Protein AF-A0A7X5C8L1-F1 (afdb_monomer)

Radius of gyration: 11.11 Å; Cα contacts (8 Å, |Δi|>4): 117; chains: 1; bounding box: 23×21×31 Å

Structure (mmCIF, N/CA/C/O backbone):
data_AF-A0A7X5C8L1-F1
#
_entry.id   AF-A0A7X5C8L1-F1
#
loop_
_atom_site.group_PDB
_atom_site.id
_atom_site.type_symbol
_atom_site.label_atom_id
_atom_site.label_alt_id
_atom_site.label_comp_id
_atom_site.label_asym_id
_atom_site.label_entity_id
_atom_site.label_seq_id
_atom_site.pdbx_PDB_ins_code
_atom_site.Cartn_x
_atom_site.Cartn_y
_atom_site.Cartn_z
_atom_site.occupancy
_atom_site.B_iso_or_equiv
_atom_site.auth_seq_id
_atom_site.auth_comp_id
_atom_site.auth_asym_id
_atom_site.auth_atom_id
_atom_site.pdbx_PDB_model_num
ATOM 1 N N . MET A 1 1 ? 10.638 -5.646 11.658 1.00 60.19 1 MET A N 1
ATOM 2 C CA . MET A 1 1 ? 11.365 -5.070 10.510 1.00 60.19 1 MET A CA 1
ATOM 3 C C . MET A 1 1 ? 10.299 -4.300 9.776 1.00 60.19 1 MET A C 1
ATOM 5 O O . MET A 1 1 ? 9.337 -4.932 9.369 1.00 60.19 1 MET A O 1
ATOM 9 N N . ASN A 1 2 ? 10.393 -2.975 9.778 1.00 81.06 2 ASN A N 1
ATOM 10 C CA . ASN A 1 2 ? 9.369 -2.115 9.197 1.00 81.06 2 ASN A CA 1
ATOM 11 C C . ASN A 1 2 ? 9.813 -1.877 7.756 1.00 81.06 2 ASN A C 1
ATOM 13 O O . ASN A 1 2 ? 10.912 -1.365 7.572 1.00 81.06 2 ASN A O 1
ATOM 17 N N . ILE A 1 3 ? 9.034 -2.356 6.790 1.00 87.81 3 ILE A N 1
ATOM 18 C CA . ILE A 1 3 ? 9.311 -2.210 5.358 1.00 87.81 3 ILE A CA 1
ATOM 19 C C . ILE A 1 3 ? 8.360 -1.140 4.835 1.00 87.81 3 ILE A C 1
ATOM 21 O O . ILE A 1 3 ? 7.162 -1.206 5.124 1.00 87.81 3 ILE A O 1
ATOM 25 N N . THR A 1 4 ? 8.876 -0.160 4.104 1.00 90.38 4 THR A N 1
ATOM 26 C CA . THR A 1 4 ? 8.030 0.844 3.449 1.00 90.38 4 THR A CA 1
ATOM 27 C C . THR A 1 4 ? 7.404 0.297 2.165 1.00 90.38 4 THR A C 1
ATOM 29 O O . THR A 1 4 ? 7.847 -0.717 1.617 1.00 90.38 4 THR A O 1
ATOM 32 N N . VAL A 1 5 ? 6.382 0.973 1.640 1.00 88.31 5 VAL A N 1
ATOM 33 C CA . VAL A 1 5 ? 5.806 0.638 0.330 1.00 88.31 5 VAL A CA 1
ATOM 34 C C . VAL A 1 5 ? 6.882 0.702 -0.756 1.00 88.31 5 VAL A C 1
ATOM 36 O O . VAL A 1 5 ? 7.004 -0.249 -1.522 1.00 88.31 5 VAL A O 1
ATOM 39 N N . SER A 1 6 ? 7.714 1.748 -0.799 1.00 87.50 6 SER A N 1
ATOM 40 C CA . SER A 1 6 ? 8.795 1.868 -1.794 1.00 87.50 6 SER A CA 1
ATOM 41 C C . SER A 1 6 ? 9.835 0.751 -1.693 1.00 87.50 6 SER A C 1
ATOM 43 O O . SER A 1 6 ? 10.251 0.196 -2.712 1.00 87.50 6 SER A O 1
ATOM 45 N N . GLU A 1 7 ? 10.216 0.360 -0.477 1.00 88.25 7 GLU A N 1
ATOM 46 C CA . GLU A 1 7 ? 11.116 -0.768 -0.245 1.00 88.25 7 GLU A CA 1
ATOM 47 C C . GLU A 1 7 ? 10.485 -2.088 -0.699 1.00 88.25 7 GLU A C 1
ATOM 49 O O . GLU A 1 7 ? 11.156 -2.900 -1.338 1.00 88.25 7 GLU A O 1
ATOM 54 N N . PHE A 1 8 ? 9.197 -2.307 -0.413 1.00 86.88 8 PHE A N 1
ATOM 55 C CA . PHE A 1 8 ? 8.495 -3.508 -0.861 1.00 86.88 8 PHE A CA 1
ATOM 56 C C . PHE A 1 8 ? 8.390 -3.552 -2.385 1.00 86.88 8 PHE A C 1
ATOM 58 O O . PHE A 1 8 ? 8.720 -4.571 -2.990 1.00 86.88 8 PHE A O 1
ATOM 65 N N . LEU A 1 9 ? 7.966 -2.453 -3.012 1.00 82.25 9 LEU A N 1
ATOM 66 C CA . LEU A 1 9 ? 7.870 -2.327 -4.466 1.00 82.25 9 LEU A CA 1
ATOM 67 C C . LEU A 1 9 ? 9.230 -2.608 -5.120 1.00 82.25 9 LEU A C 1
ATOM 69 O O . LEU A 1 9 ? 9.295 -3.416 -6.042 1.00 82.25 9 LEU A O 1
ATOM 73 N N . GLY A 1 10 ? 10.318 -2.050 -4.580 1.00 80.75 10 GLY A N 1
ATOM 74 C CA . GLY A 1 10 ? 11.679 -2.286 -5.072 1.00 80.75 10 GLY A CA 1
ATOM 75 C C . GLY A 1 10 ? 12.205 -3.712 -4.862 1.00 80.75 10 GLY A C 1
ATOM 76 O O . GLY A 1 10 ? 13.094 -4.148 -5.592 1.00 80.75 10 GLY A O 1
ATOM 77 N N . MET A 1 11 ? 11.673 -4.459 -3.889 1.00 78.12 11 MET A N 1
ATOM 78 C CA . MET A 1 11 ? 12.017 -5.871 -3.668 1.00 78.12 11 MET A CA 1
ATOM 79 C C . MET A 1 11 ? 11.161 -6.834 -4.496 1.00 78.12 11 MET A C 1
ATOM 81 O O . MET A 1 11 ? 11.640 -7.904 -4.875 1.00 78.12 11 MET A O 1
ATOM 85 N N . ALA A 1 12 ? 9.890 -6.495 -4.717 1.00 67.88 12 ALA A N 1
ATOM 86 C CA . ALA A 1 12 ? 8.886 -7.420 -5.228 1.00 67.88 12 ALA A CA 1
ATOM 87 C C . ALA A 1 12 ? 8.532 -7.205 -6.704 1.00 67.88 12 ALA A C 1
ATOM 89 O O . ALA A 1 12 ? 8.120 -8.169 -7.352 1.00 67.88 12 ALA A O 1
ATOM 90 N N . LEU A 1 13 ? 8.663 -5.989 -7.246 1.00 65.88 13 LEU A N 1
ATOM 91 C CA . LEU A 1 13 ? 8.094 -5.638 -8.547 1.00 65.88 13 LEU A CA 1
ATOM 92 C C . LEU A 1 13 ? 9.136 -4.943 -9.431 1.00 65.88 13 LEU A C 1
ATOM 94 O O . LEU A 1 13 ? 9.559 -3.827 -9.163 1.00 65.88 13 LEU A O 1
ATOM 98 N N . ASP A 1 14 ? 9.476 -5.574 -10.554 1.00 64.69 14 ASP A N 1
ATOM 99 C CA . ASP A 1 14 ? 10.315 -5.006 -11.626 1.00 64.69 14 ASP A CA 1
ATOM 100 C C . ASP A 1 14 ? 9.526 -3.960 -12.467 1.00 64.69 14 ASP A C 1
ATOM 102 O O . ASP A 1 14 ? 9.712 -3.829 -13.673 1.00 64.69 14 ASP A O 1
ATOM 106 N N . GLY A 1 15 ? 8.560 -3.267 -11.842 1.00 59.94 15 GLY A N 1
ATOM 107 C CA . GLY A 1 15 ? 7.629 -2.309 -12.464 1.00 59.94 15 GLY A CA 1
ATOM 108 C C . GLY A 1 15 ? 6.349 -2.904 -13.080 1.00 59.94 15 GLY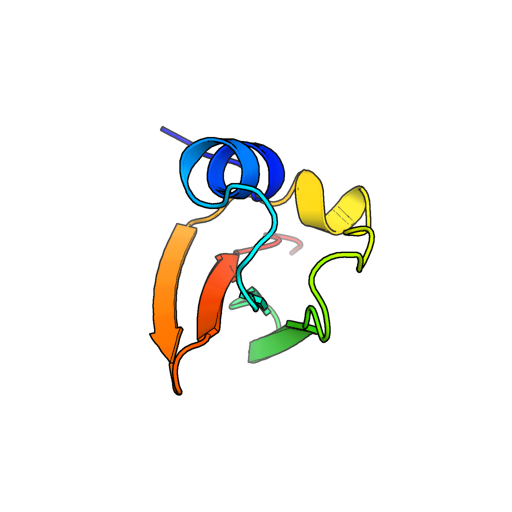 A C 1
ATOM 109 O O . GLY A 1 15 ? 5.454 -2.160 -13.456 1.00 59.94 15 GLY A O 1
ATOM 110 N N . THR A 1 16 ? 6.213 -4.232 -13.155 1.00 65.00 16 THR A N 1
ATOM 111 C CA . THR A 1 16 ? 5.202 -4.892 -14.021 1.00 65.00 16 THR A CA 1
ATOM 112 C C . THR A 1 16 ? 3.842 -5.200 -13.370 1.00 65.00 16 THR A C 1
ATOM 114 O O . THR A 1 16 ? 2.986 -5.825 -13.994 1.00 65.00 16 THR A O 1
ATOM 117 N N . TYR A 1 17 ? 3.628 -4.859 -12.099 1.00 71.69 17 TYR A N 1
ATOM 118 C CA . TYR A 1 17 ? 2.481 -5.368 -11.337 1.00 71.69 17 TYR A CA 1
ATOM 119 C C . TYR A 1 17 ? 1.538 -4.262 -10.868 1.00 71.69 17 TYR A C 1
ATOM 121 O O . TYR A 1 17 ? 1.958 -3.243 -10.321 1.00 71.69 17 TYR A O 1
ATOM 129 N N . GLU A 1 18 ? 0.241 -4.520 -11.016 1.00 83.94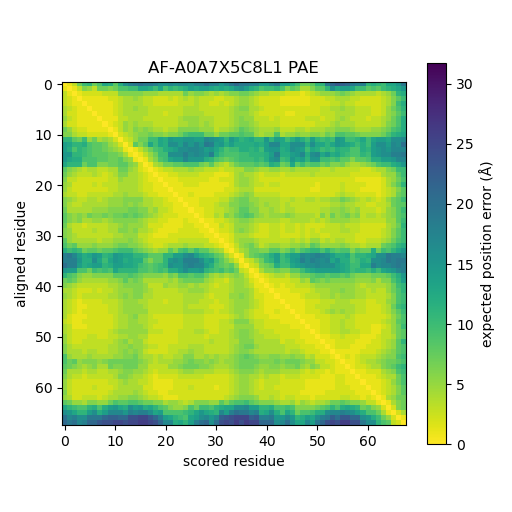 18 GLU A N 1
ATOM 130 C CA . GLU A 1 18 ? -0.816 -3.711 -10.416 1.00 83.94 18 GLU A CA 1
ATOM 131 C C . GLU A 1 18 ? -0.843 -3.921 -8.895 1.00 83.94 18 GLU A C 1
ATOM 133 O O . GLU A 1 18 ? -0.796 -5.055 -8.398 1.00 83.94 18 GLU A O 1
ATOM 138 N N . PHE A 1 19 ? -0.965 -2.829 -8.142 1.00 87.69 19 PHE A N 1
ATOM 139 C CA . PHE A 1 19 ? -1.040 -2.863 -6.687 1.00 87.69 19 PHE A CA 1
ATOM 140 C C . PHE A 1 19 ? -1.997 -1.811 -6.117 1.00 87.69 19 PHE A C 1
ATOM 142 O O . PHE A 1 19 ? -2.346 -0.824 -6.765 1.00 87.69 19 PHE A O 1
ATOM 149 N N . ALA A 1 20 ? -2.495 -2.049 -4.909 1.00 90.94 20 ALA A N 1
ATOM 150 C CA . ALA A 1 20 ? -3.345 -1.144 -4.140 1.00 90.94 20 ALA A CA 1
ATOM 151 C C . ALA A 1 20 ? -2.730 -0.896 -2.767 1.00 90.94 20 ALA A C 1
ATOM 153 O O . ALA A 1 20 ? -1.987 -1.727 -2.254 1.00 90.94 20 ALA A O 1
ATOM 154 N N . ILE A 1 21 ? -3.102 0.227 -2.166 1.00 91.56 21 ILE A N 1
ATOM 155 C CA . ILE A 1 21 ? -2.794 0.565 -0.781 1.00 91.56 21 ILE A CA 1
ATOM 156 C C . ILE A 1 21 ? -4.111 0.666 -0.031 1.00 91.56 21 ILE A C 1
ATOM 158 O O . ILE A 1 21 ? -4.938 1.537 -0.330 1.00 91.56 21 ILE A O 1
ATOM 162 N N . TYR A 1 22 ? -4.291 -0.216 0.939 1.00 92.50 22 TYR A N 1
ATOM 163 C CA . TYR A 1 22 ? -5.430 -0.235 1.838 1.00 92.50 22 TYR A CA 1
ATOM 164 C C . TYR A 1 22 ? -5.008 0.270 3.214 1.00 92.50 22 TYR A C 1
ATOM 166 O O . TYR A 1 22 ? -4.069 -0.242 3.816 1.00 92.50 22 TYR A O 1
ATOM 174 N N . ASP A 1 23 ? -5.707 1.284 3.716 1.00 91.44 23 ASP A N 1
ATOM 175 C CA . ASP A 1 23 ? -5.432 1.879 5.023 1.00 91.44 23 ASP A CA 1
ATOM 176 C C . ASP A 1 23 ? -6.410 1.315 6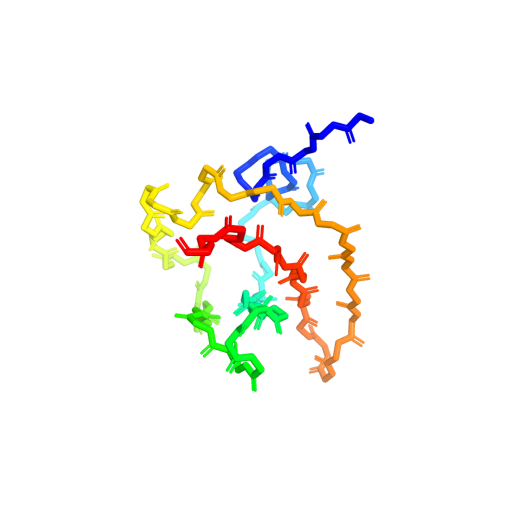.062 1.00 91.44 23 ASP A C 1
ATOM 178 O O . ASP A 1 23 ? -7.608 1.630 6.027 1.00 91.44 23 ASP A O 1
ATOM 182 N N . PHE A 1 24 ? -5.910 0.498 6.999 1.00 88.56 24 PHE A N 1
ATOM 183 C CA . PHE A 1 24 ? -6.728 -0.099 8.063 1.00 88.56 24 PHE A CA 1
ATOM 184 C C . PHE A 1 24 ? -7.377 0.955 8.958 1.00 88.56 24 PHE A C 1
ATOM 186 O O . PHE A 1 24 ? -8.528 0.779 9.364 1.00 88.56 24 PHE A O 1
ATOM 193 N N . SER A 1 25 ? -6.679 2.063 9.224 1.00 86.25 25 SER A N 1
ATOM 194 C CA . SER A 1 25 ? -7.187 3.144 10.076 1.00 86.25 25 SER A CA 1
ATOM 195 C C . SER A 1 25 ? -8.402 3.840 9.451 1.00 86.25 25 SER A C 1
ATOM 197 O O . SER A 1 25 ? -9.295 4.313 10.156 1.00 86.25 25 SER A O 1
ATOM 199 N N . LYS A 1 26 ? -8.477 3.856 8.112 1.00 85.94 26 LYS A N 1
ATOM 200 C CA . LYS A 1 26 ? -9.564 4.487 7.344 1.00 85.94 26 LYS A CA 1
ATOM 201 C C . LYS A 1 26 ? -10.587 3.496 6.794 1.00 85.94 26 LYS A C 1
ATOM 203 O O . LYS A 1 26 ? -11.639 3.932 6.322 1.00 85.94 26 LYS A O 1
ATOM 208 N N . GLY A 1 27 ? -10.285 2.199 6.819 1.00 88.25 27 GLY A N 1
ATOM 209 C CA . GLY A 1 27 ? -11.143 1.135 6.304 1.00 88.25 27 GLY A CA 1
ATOM 210 C C . GLY A 1 27 ? -11.417 1.233 4.799 1.00 88.25 27 GLY A C 1
ATOM 211 O O . GLY A 1 27 ? -12.540 0.961 4.369 1.00 88.25 27 GLY A O 1
ATOM 212 N N . LYS A 1 28 ? -10.450 1.711 4.001 1.00 90.31 28 LYS A N 1
ATOM 213 C CA . LYS A 1 28 ? -10.614 1.903 2.548 1.00 90.31 28 LYS A CA 1
ATOM 214 C C . LYS A 1 28 ? -9.290 1.883 1.781 1.00 90.31 28 LYS A C 1
ATOM 216 O O . LYS A 1 28 ? -8.245 2.227 2.331 1.00 90.31 28 LYS A O 1
ATOM 221 N N . ASN A 1 29 ? -9.378 1.611 0.476 1.00 89.69 29 ASN A N 1
ATOM 222 C CA . ASN A 1 29 ? -8.286 1.870 -0.462 1.00 89.69 29 ASN A CA 1
ATOM 223 C C . ASN A 1 29 ? -8.012 3.376 -0.538 1.00 89.69 29 ASN A C 1
ATOM 225 O O . ASN A 1 29 ? -8.931 4.182 -0.723 1.00 89.69 29 ASN A O 1
ATOM 229 N N . ILE A 1 30 ? -6.744 3.746 -0.387 1.00 91.25 30 ILE A N 1
ATOM 230 C CA . ILE A 1 30 ? -6.266 5.128 -0.507 1.00 91.25 30 ILE A CA 1
ATOM 231 C C . ILE A 1 30 ? -5.468 5.352 -1.790 1.00 91.25 30 ILE A C 1
ATOM 233 O O . ILE A 1 30 ? -5.361 6.490 -2.240 1.00 91.25 30 ILE A O 1
ATOM 237 N N . PHE A 1 31 ? -4.959 4.279 -2.398 1.00 90.12 31 PHE A N 1
ATOM 238 C CA . 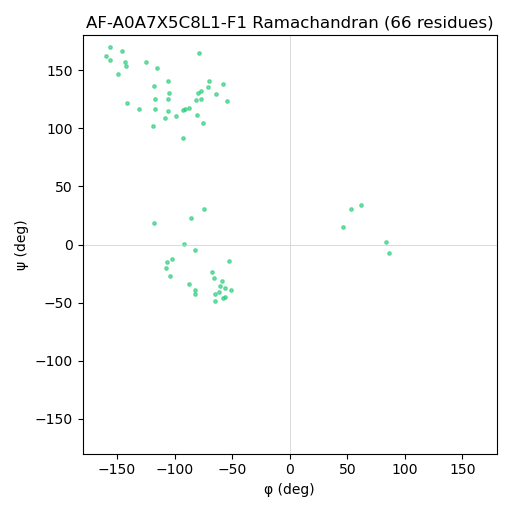PHE A 1 31 ? -4.254 4.330 -3.670 1.00 90.12 31 PHE A CA 1
ATOM 239 C C . PHE A 1 31 ? -4.451 3.031 -4.447 1.00 90.12 31 PHE A C 1
ATOM 241 O O . PHE A 1 31 ? -4.543 1.949 -3.871 1.00 90.12 31 PHE A O 1
ATOM 248 N N . GLU A 1 32 ? -4.501 3.151 -5.766 1.00 89.19 32 GLU A N 1
ATOM 249 C CA . GLU A 1 32 ? -4.555 2.034 -6.696 1.00 89.19 32 GLU A CA 1
ATOM 250 C C . GLU A 1 32 ? -3.688 2.386 -7.904 1.00 89.19 32 GLU A C 1
ATOM 252 O O . GLU A 1 32 ? -3.943 3.401 -8.554 1.00 89.19 32 GLU A O 1
ATOM 257 N N . SER A 1 33 ? -2.681 1.565 -8.208 1.00 85.50 33 SER A N 1
ATOM 258 C CA . SER A 1 33 ? -1.966 1.665 -9.475 1.00 85.50 33 SER A CA 1
ATOM 259 C C . SER A 1 33 ? -2.833 1.053 -10.571 1.00 85.50 33 SER A C 1
ATOM 261 O O . SER A 1 33 ? -3.437 -0.010 -10.394 1.00 85.50 33 SER A O 1
ATOM 263 N N . TRP A 1 34 ? -2.961 1.780 -11.680 1.00 71.06 34 TRP A N 1
ATOM 264 C CA . TRP A 1 34 ? -3.784 1.367 -12.819 1.00 71.06 34 TRP A CA 1
ATOM 265 C C . TRP A 1 34 ? -2.935 0.898 -14.007 1.00 71.06 34 TRP A C 1
ATOM 267 O O . TRP A 1 34 ? -3.482 0.265 -14.897 1.00 71.06 34 TRP A O 1
ATOM 277 N N . HIS A 1 35 ? -1.624 1.185 -14.020 1.00 60.69 35 HIS A N 1
ATOM 278 C CA . HIS A 1 35 ? -0.662 0.789 -15.059 1.00 60.69 35 HIS A CA 1
ATOM 279 C C . HIS A 1 35 ? 0.788 0.827 -14.534 1.00 60.69 35 HIS A C 1
ATOM 281 O O . HIS A 1 35 ? 1.050 1.511 -13.542 1.00 60.69 35 HIS A O 1
ATOM 287 N N . GLU A 1 36 ? 1.706 0.156 -15.250 1.00 58.53 36 GLU A N 1
ATOM 288 C CA . GLU A 1 36 ? 3.155 -0.001 -14.969 1.00 58.53 36 GLU A CA 1
ATOM 289 C C . GLU A 1 36 ? 3.928 1.322 -14.736 1.00 58.53 36 GLU A C 1
ATOM 291 O O . GLU A 1 36 ? 5.020 1.300 -14.183 1.00 58.53 36 GLU A O 1
ATOM 296 N N . ASP A 1 37 ? 3.344 2.476 -15.082 1.00 57.69 37 ASP A N 1
ATOM 297 C CA . ASP A 1 37 ? 3.966 3.810 -14.991 1.00 57.69 37 ASP A CA 1
ATOM 298 C C . ASP A 1 37 ? 3.243 4.780 -14.031 1.00 57.69 37 ASP A C 1
ATOM 300 O O . ASP A 1 37 ? 3.383 6.001 -14.133 1.00 57.69 37 ASP A O 1
ATOM 304 N N . SER A 1 38 ? 2.407 4.283 -13.113 1.00 64.19 38 SER A N 1
ATOM 305 C CA . SER A 1 38 ? 1.787 5.172 -12.118 1.00 64.19 38 SER A CA 1
ATOM 306 C C . SER A 1 38 ? 2.810 5.547 -11.046 1.00 64.19 38 SER A C 1
ATOM 308 O O . SER A 1 38 ? 3.111 4.729 -10.178 1.00 64.19 38 SER A O 1
ATOM 310 N N . GLU A 1 39 ? 3.324 6.781 -11.095 1.00 75.25 39 GLU A N 1
ATOM 311 C CA . GLU A 1 39 ? 4.147 7.335 -10.015 1.00 75.25 39 GLU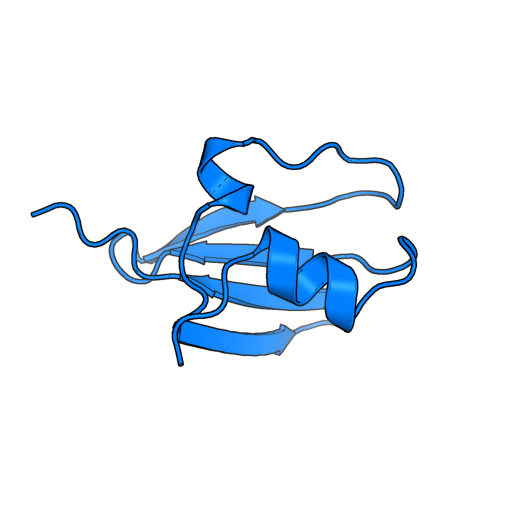 A CA 1
ATOM 312 C C . GLU A 1 39 ? 3.379 7.232 -8.692 1.00 75.25 39 GLU A C 1
ATOM 314 O O . GLU A 1 39 ? 2.236 7.690 -8.567 1.00 75.25 39 GLU A O 1
ATOM 319 N N . THR A 1 40 ? 3.997 6.576 -7.713 1.00 81.06 40 THR A N 1
ATOM 320 C CA . THR A 1 40 ? 3.413 6.437 -6.383 1.00 81.06 40 THR A CA 1
ATOM 321 C C . THR A 1 40 ? 3.672 7.744 -5.637 1.00 81.06 40 THR A C 1
ATOM 323 O O . THR A 1 40 ? 4.796 8.234 -5.657 1.00 81.06 40 THR A O 1
ATOM 326 N N . PRO A 1 41 ? 2.664 8.374 -5.010 1.00 85.44 41 PRO A N 1
ATOM 327 C CA . PRO A 1 41 ? 2.903 9.585 -4.231 1.00 85.44 41 PRO A CA 1
ATOM 328 C C . PRO A 1 41 ? 3.929 9.321 -3.121 1.00 85.44 41 PRO A C 1
ATOM 330 O O . PRO A 1 41 ? 3.809 8.306 -2.440 1.00 85.44 41 PRO A O 1
ATOM 333 N N . GLU A 1 42 ? 4.868 10.243 -2.877 1.00 86.00 42 GLU A N 1
ATOM 334 C CA . GLU A 1 42 ? 5.888 10.097 -1.814 1.00 86.00 42 GLU A CA 1
ATOM 335 C C . GLU A 1 42 ? 5.257 9.748 -0.449 1.00 86.00 42 GLU A C 1
ATOM 337 O O . GLU A 1 42 ? 5.735 8.877 0.270 1.00 86.00 42 GLU A O 1
ATOM 342 N N . GLU A 1 43 ? 4.101 10.346 -0.129 1.00 86.25 43 GLU A N 1
ATOM 343 C CA . GLU A 1 43 ? 3.355 10.061 1.106 1.00 86.25 43 GLU A CA 1
ATOM 344 C C . GLU A 1 43 ? 2.943 8.589 1.251 1.00 86.25 43 GLU A C 1
ATOM 346 O O . GLU A 1 43 ? 2.806 8.103 2.369 1.00 86.25 43 GLU A O 1
ATOM 351 N N . ILE A 1 44 ? 2.694 7.905 0.132 1.00 88.25 44 ILE A N 1
ATOM 352 C CA . ILE A 1 44 ? 2.359 6.480 0.069 1.00 88.25 44 ILE A CA 1
ATOM 353 C C . ILE A 1 44 ? 3.637 5.644 0.120 1.00 88.25 44 ILE A C 1
ATOM 355 O O . ILE A 1 44 ? 3.667 4.631 0.814 1.00 88.25 44 ILE A O 1
ATOM 359 N N . GLU A 1 45 ? 4.676 6.061 -0.606 1.00 86.88 45 GLU A N 1
ATOM 360 C CA . GLU A 1 45 ? 5.971 5.376 -0.671 1.00 86.88 45 GLU A CA 1
ATOM 361 C C . GLU A 1 45 ? 6.607 5.190 0.710 1.00 86.88 45 GLU A C 1
ATOM 363 O O . GLU A 1 45 ? 7.166 4.126 0.980 1.00 86.88 45 GLU A O 1
ATOM 368 N N . ASP A 1 46 ? 6.460 6.185 1.586 1.00 89.31 46 ASP A N 1
ATOM 369 C CA . ASP A 1 46 ? 6.985 6.184 2.955 1.00 89.31 46 ASP A CA 1
ATOM 370 C C . ASP A 1 46 ? 6.096 5.435 3.968 1.00 89.31 46 ASP A C 1
ATOM 372 O O . ASP A 1 46 ? 6.475 5.285 5.135 1.00 89.31 46 ASP A O 1
ATOM 376 N N . MET A 1 47 ? 4.916 4.942 3.568 1.00 90.31 47 MET A N 1
A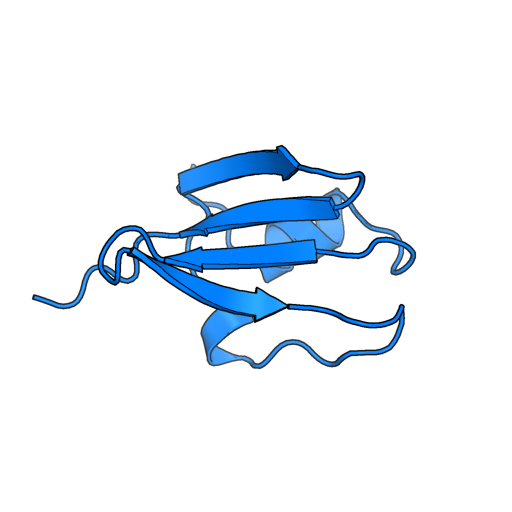TOM 377 C CA . MET A 1 47 ? 4.031 4.215 4.486 1.00 90.31 47 MET A CA 1
ATOM 378 C C . MET A 1 47 ? 4.613 2.857 4.858 1.00 90.31 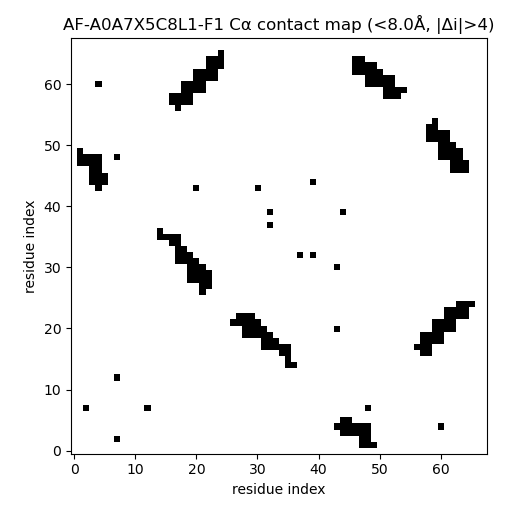47 MET A C 1
ATOM 380 O O . MET A 1 47 ? 5.139 2.134 4.014 1.00 90.31 47 MET A O 1
ATOM 384 N N . ILE A 1 48 ? 4.460 2.481 6.129 1.00 91.19 48 ILE A N 1
ATOM 385 C CA . ILE A 1 48 ? 4.872 1.166 6.616 1.00 91.19 48 ILE A CA 1
ATOM 386 C C . ILE A 1 48 ? 3.844 0.118 6.191 1.00 91.19 48 ILE A C 1
ATOM 388 O O . ILE A 1 48 ? 2.652 0.238 6.479 1.00 91.19 48 ILE A O 1
ATOM 392 N N . VAL A 1 49 ? 4.326 -0.923 5.516 1.00 90.25 49 VAL A N 1
ATOM 393 C CA . VAL A 1 49 ? 3.534 -2.093 5.142 1.00 90.25 49 VAL A CA 1
ATOM 394 C C . VAL A 1 49 ? 3.436 -3.021 6.349 1.00 90.25 49 VAL A C 1
ATOM 396 O O . VAL A 1 49 ? 4.420 -3.640 6.755 1.00 90.25 49 VAL A O 1
ATOM 399 N N . GLU A 1 50 ? 2.233 -3.146 6.904 1.00 91.44 50 GLU A N 1
ATOM 400 C CA . GLU A 1 50 ? 1.940 -4.041 8.030 1.00 91.44 50 GLU A CA 1
ATOM 401 C C . GLU A 1 50 ? 1.696 -5.476 7.546 1.00 91.44 50 GLU A C 1
ATOM 403 O O . GLU A 1 50 ? 2.121 -6.454 8.164 1.00 91.44 50 GLU A O 1
ATOM 408 N N . SER A 1 51 ? 1.012 -5.617 6.412 1.00 90.56 51 SER A N 1
ATOM 409 C CA . SER A 1 51 ? 0.814 -6.897 5.731 1.00 90.56 51 SER A CA 1
ATOM 410 C C . SER A 1 51 ? 0.537 -6.683 4.247 1.00 90.56 51 SER A C 1
ATOM 412 O O . SER A 1 51 ? 0.328 -5.560 3.794 1.00 90.56 51 SER A O 1
ATOM 414 N N . TRP A 1 52 ? 0.542 -7.763 3.474 1.00 89.81 52 TRP A N 1
ATOM 415 C CA . TRP A 1 52 ? 0.165 -7.727 2.069 1.00 89.81 52 TRP A CA 1
ATOM 416 C C . TRP A 1 52 ? -0.611 -8.984 1.697 1.00 89.81 52 TRP A C 1
ATOM 418 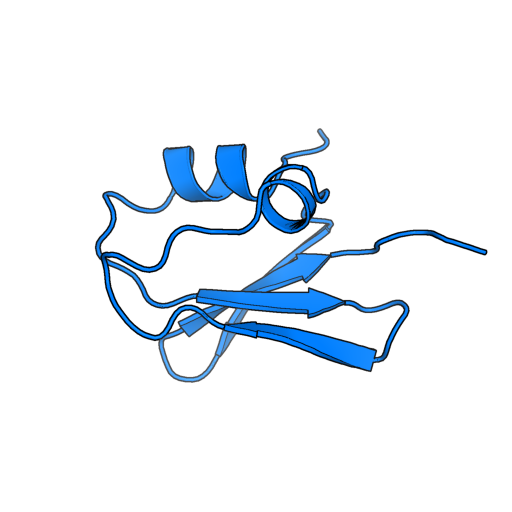O O . TRP A 1 52 ? -0.431 -10.044 2.304 1.00 89.81 52 TRP A O 1
ATOM 428 N N . GLU A 1 53 ? -1.453 -8.865 0.682 1.00 90.38 53 GLU A N 1
ATOM 429 C CA . GLU A 1 53 ? -2.237 -9.970 0.144 1.00 90.38 53 GLU A CA 1
ATOM 430 C C . GLU A 1 53 ? -2.422 -9.851 -1.369 1.00 90.38 53 GLU A C 1
ATOM 432 O O . GLU A 1 53 ? -2.120 -8.823 -1.974 1.00 90.38 53 GLU A O 1
ATOM 437 N N . LEU A 1 54 ? -2.873 -10.938 -1.996 1.00 87.62 54 LEU A N 1
ATOM 438 C CA . LEU A 1 54 ? -3.183 -10.971 -3.420 1.00 87.62 54 LEU A CA 1
ATOM 439 C C . LEU A 1 54 ? -4.702 -11.043 -3.591 1.00 87.62 54 LEU A C 1
ATOM 441 O O . LEU A 1 54 ? -5.300 -12.094 -3.357 1.00 87.62 54 LEU A O 1
ATOM 445 N N . GLU A 1 55 ? -5.312 -9.958 -4.055 1.00 87.38 55 GLU A N 1
ATOM 446 C CA . GLU A 1 55 ? -6.746 -9.886 -4.336 1.00 87.38 55 GLU A CA 1
ATOM 447 C C . GLU A 1 55 ? -6.984 -9.622 -5.820 1.00 87.38 55 GLU A C 1
ATOM 449 O O . GLU A 1 55 ? -6.475 -8.664 -6.387 1.00 87.38 55 GLU A O 1
ATOM 454 N N . ASN A 1 56 ? -7.772 -10.474 -6.481 1.00 84.12 56 ASN A N 1
ATOM 455 C CA . ASN A 1 56 ? -8.117 -10.323 -7.904 1.00 84.12 56 ASN A CA 1
ATOM 456 C C . ASN A 1 56 ? -6.905 -10.165 -8.853 1.00 84.12 56 ASN A C 1
ATOM 458 O O . ASN A 1 56 ? -7.017 -9.527 -9.893 1.00 84.12 56 ASN A O 1
ATOM 462 N N . GLY A 1 57 ? -5.753 -10.759 -8.512 1.00 80.44 57 GLY A N 1
ATOM 463 C CA . GLY A 1 57 ? -4.514 -10.641 -9.297 1.00 80.44 57 GLY A CA 1
ATOM 464 C C . GLY A 1 57 ? -3.695 -9.377 -9.014 1.00 80.44 57 GLY A C 1
ATOM 465 O O . GLY A 1 57 ? -2.643 -9.198 -9.621 1.00 80.44 57 GLY A O 1
ATOM 466 N N . LYS A 1 58 ? -4.147 -8.546 -8.072 1.00 85.00 58 LYS A N 1
ATOM 467 C CA . LYS A 1 58 ? -3.517 -7.308 -7.621 1.00 85.00 58 LYS A CA 1
ATOM 468 C C . LYS A 1 58 ? -2.884 -7.508 -6.250 1.00 85.00 58 LYS A C 1
ATOM 470 O O . LYS A 1 58 ? -3.463 -8.176 -5.392 1.00 85.00 58 LYS A O 1
ATOM 475 N N . ILE A 1 59 ? -1.710 -6.924 -6.030 1.00 87.69 59 ILE A N 1
ATOM 476 C CA . ILE A 1 59 ? -1.092 -6.917 -4.698 1.00 87.69 59 ILE A CA 1
ATOM 477 C C . ILE A 1 59 ? -1.734 -5.801 -3.877 1.00 87.69 59 ILE A C 1
ATOM 479 O O . ILE A 1 59 ? -1.735 -4.650 -4.296 1.00 87.69 59 ILE A O 1
ATOM 483 N N . VAL A 1 60 ?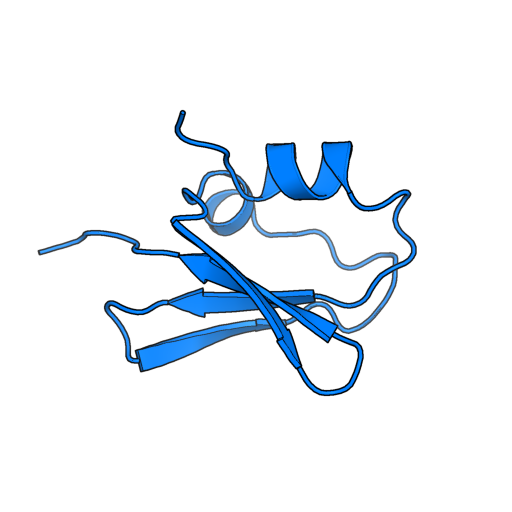 -2.280 -6.117 -2.712 1.00 91.31 60 VAL A N 1
ATOM 484 C CA . VAL A 1 60 ? -2.839 -5.128 -1.789 1.00 91.31 60 VAL A CA 1
ATOM 485 C C . VAL A 1 60 ? -1.877 -4.979 -0.623 1.00 91.31 60 VAL A C 1
ATOM 487 O O . VAL A 1 60 ? -1.649 -5.930 0.124 1.00 91.31 60 VAL A O 1
ATOM 490 N N . PHE A 1 61 ? -1.284 -3.795 -0.488 1.00 91.25 61 PHE A N 1
ATOM 491 C CA . PHE A 1 61 ? -0.479 -3.425 0.667 1.00 91.25 61 PHE A CA 1
ATOM 492 C C . PHE A 1 61 ? -1.386 -2.847 1.732 1.00 91.25 61 PHE A C 1
ATOM 494 O O . PHE A 1 61 ? -2.021 -1.810 1.539 1.00 91.25 61 PHE A O 1
ATOM 501 N N . ASN A 1 62 ? -1.418 -3.523 2.866 1.00 91.81 62 ASN A N 1
ATOM 502 C CA . ASN A 1 62 ? -2.153 -3.070 4.018 1.00 91.81 62 ASN A CA 1
ATOM 503 C C . ASN A 1 62 ? -1.228 -2.223 4.892 1.00 91.81 62 ASN A C 1
ATOM 505 O O . ASN A 1 62 ? -0.224 -2.716 5.416 1.00 91.81 62 ASN A O 1
ATOM 509 N N . VAL A 1 63 ? -1.581 -0.953 5.041 1.00 91.38 63 VAL A N 1
ATOM 510 C CA . VAL A 1 63 ? -0.837 0.039 5.818 1.00 91.38 63 VAL A CA 1
ATOM 511 C C . VAL A 1 63 ? -1.671 0.494 7.010 1.00 91.38 63 VAL A C 1
ATOM 513 O O . VAL A 1 63 ? -2.905 0.503 6.967 1.00 91.38 63 VAL A O 1
ATOM 516 N N . ASP A 1 64 ? -0.989 0.897 8.074 1.00 84.81 64 ASP A N 1
ATOM 517 C CA . ASP A 1 64 ? -1.598 1.624 9.181 1.00 84.81 64 ASP A CA 1
ATOM 518 C C . ASP A 1 64 ? -0.926 2.991 9.277 1.00 84.81 64 ASP A C 1
ATOM 520 O O . ASP A 1 64 ? 0.206 3.120 9.740 1.00 84.81 64 ASP A O 1
ATOM 524 N N . ASN A 1 65 ? -1.613 4.022 8.784 1.00 69.81 65 ASN A N 1
ATOM 525 C CA . ASN A 1 65 ? -1.101 5.387 8.840 1.00 69.81 65 ASN A CA 1
ATOM 526 C C . ASN A 1 65 ? -1.430 6.082 10.170 1.00 69.81 65 ASN A C 1
ATOM 528 O O . ASN A 1 65 ? -1.501 7.306 10.183 1.00 69.81 65 ASN A O 1
ATOM 532 N N . GLY A 1 66 ? -1.684 5.322 11.247 1.00 59.34 66 GLY A N 1
ATOM 533 C CA . GLY A 1 66 ? -1.315 5.623 12.639 1.00 59.34 66 GLY A CA 1
ATOM 534 C C . GLY A 1 66 ? -1.581 7.022 13.208 1.00 59.34 66 GLY A C 1
ATOM 535 O O . GLY A 1 66 ? -1.010 7.365 14.239 1.00 59.34 66 GLY A O 1
ATOM 536 N N . ASN A 1 67 ? -2.400 7.845 12.564 1.00 47.78 67 ASN A N 1
ATOM 537 C CA . ASN A 1 67 ? -2.727 9.188 13.001 1.00 47.78 67 ASN A CA 1
ATOM 538 C C . ASN A 1 67 ? -3.994 9.085 13.845 1.00 47.78 67 ASN A C 1
ATOM 540 O O . ASN A 1 67 ? -5.110 9.111 13.321 1.00 47.78 67 ASN A O 1
ATOM 544 N N . GLU A 1 68 ? -3.788 8.929 15.153 1.00 41.91 68 GLU A N 1
ATOM 545 C CA . GLU A 1 68 ? -4.715 9.459 16.161 1.00 41.91 68 GLU A CA 1
ATOM 546 C C . GLU A 1 68 ? -4.911 10.976 15.993 1.00 41.91 68 GLU A C 1
ATOM 548 O O . GLU A 1 68 ? -3.920 11.690 15.702 1.00 41.91 68 GLU A O 1
#

Mean predicted aligned error: 5.71 Å

Nearest PDB structures (foldseek):
  6ks5-assembly2_B  TM=5.060E-01  e=1.599E+00  Legionella pneumophila

Foldseek 3Di:
DWAFQLNCCVVPPPLAAWEWEAEPVVRGTPDTDPGSPDDDPPVRRRFTQPDWDQDPRYIYGYGHPPDD

Solvent-accessible surface area (backbone atoms only — not comparable to full-atom values): 4114 Å² total; per-residue (Å²): 135,87,41,28,41,47,58,47,43,73,74,75,42,96,49,79,65,49,36,34,34,31,29,67,81,75,73,42,75,79,45,68,45,88,52,70,79,58,81,73,56,67,81,56,32,69,34,46,46,76,47,72,50,78,55,97,90,26,40,35,36,33,26,60,78,81,74,127

pLDDT: mean 81.41, std 12.06, range [41.91, 92.5]

Sequence (68 aa):
MNITVSEFLGMALDGTYEFAIYDFSKGKNIFESWHEDSETPEEIEDMIVESWELENGKIVFNVDNGNE

Secondary structure (DSSP, 8-state):
--EEHHHHHHHH-SS---EEEEETTTTEEEEE--STT-PPPHHHHTSEEEEEEEETTEEEEEE-----